Protein AF-A0AAU9NS75-F1 (afdb_monomer_lite)

Sequence (93 aa):
MSEWGQQNFPTSLVELVLKGENSGVVSFAVADNVRNTTTPTPSSSSTFLLPPSLVSLMLDGFTDVESFSEILPQLNCLKTLIEKVHVGSRLST

Organism: NCBI:txid75947

Secondary structure (DSSP, 8-state):
--TT--EE--TT--EEEEE-TT---BEEEE-----S--------S-EEEE-TT--EEEEES-S-B--GGGTTTT-TT--EEEEE---------

Radius of gyration: 14.61 Å; chains: 1; bounding box: 37×37×37 Å

Foldseek 3Di:
DFPPAEAEDDLQAAEDAAEDQQTEEEAEDAPDPDDDDDDPPPPDDHYYHHHLNHAEYHYANYQHYPDCVVVVVSNPNHDYYHYHHPPPPPPDD

pLDDT: mean 70.66, std 15.34, range [34.56, 90.88]

Structure (mmCIF, N/CA/C/O backbone):
data_AF-A0AAU9NS75-F1
#
_entry.id   AF-A0AAU9NS75-F1
#
loop_
_atom_site.group_PDB
_atom_site.id
_atom_site.type_symbol
_atom_site.label_atom_id
_atom_site.label_alt_id
_atom_site.label_comp_id
_atom_site.label_asym_id
_atom_site.label_entity_id
_atom_site.label_seq_id
_atom_site.pdbx_PDB_ins_code
_atom_site.Cartn_x
_atom_site.Cartn_y
_atom_site.Cartn_z
_atom_site.occupancy
_atom_site.B_iso_or_equiv
_atom_site.auth_seq_id
_atom_site.auth_comp_id
_atom_site.auth_asym_id
_atom_site.auth_atom_id
_atom_site.pdbx_PDB_model_num
ATOM 1 N N . MET A 1 1 ? 10.099 13.350 -13.677 1.00 47.12 1 MET A N 1
ATOM 2 C CA . MET A 1 1 ? 8.704 13.595 -13.257 1.00 47.12 1 MET A CA 1
ATOM 3 C C . MET A 1 1 ? 8.007 12.256 -13.261 1.00 47.12 1 MET A C 1
ATOM 5 O O . MET A 1 1 ? 8.119 11.578 -14.274 1.00 47.12 1 MET A O 1
ATOM 9 N N . SER A 1 2 ? 7.380 11.850 -12.155 1.00 52.19 2 SER A N 1
ATOM 10 C CA . SER A 1 2 ? 6.622 10.594 -12.156 1.00 52.19 2 SER A CA 1
ATOM 11 C C . SER A 1 2 ? 5.370 10.768 -13.019 1.00 52.19 2 SER A C 1
ATOM 13 O O . SER A 1 2 ? 4.665 11.772 -12.907 1.00 52.19 2 SER A O 1
ATOM 15 N N . GLU A 1 3 ? 5.128 9.800 -13.891 1.00 63.00 3 GLU A N 1
ATOM 16 C CA . GLU A 1 3 ? 4.067 9.777 -14.905 1.00 63.00 3 GLU A CA 1
ATOM 17 C C . GLU A 1 3 ? 2.638 9.741 -14.329 1.00 63.00 3 GLU A C 1
ATOM 19 O O . GLU A 1 3 ? 1.675 10.017 -15.041 1.00 63.00 3 GLU A O 1
ATOM 24 N N . TRP A 1 4 ? 2.498 9.454 -13.032 1.00 70.44 4 TRP A N 1
ATOM 25 C CA . TRP A 1 4 ? 1.214 9.149 -12.396 1.00 70.44 4 TRP A CA 1
ATOM 26 C C . TRP A 1 4 ? 0.491 10.356 -11.785 1.00 70.44 4 TRP A C 1
ATOM 28 O O . TRP A 1 4 ? -0.721 10.300 -11.573 1.00 70.44 4 TRP A O 1
ATOM 38 N N . GLY A 1 5 ? 1.191 11.459 -11.502 1.00 70.38 5 GLY A N 1
ATOM 39 C CA . GLY A 1 5 ? 0.605 12.594 -10.778 1.00 70.38 5 GLY A CA 1
ATOM 40 C C . GLY A 1 5 ? 0.093 12.219 -9.375 1.00 70.38 5 GLY A C 1
ATOM 41 O O . GLY A 1 5 ? 0.447 11.184 -8.821 1.00 70.38 5 GLY A O 1
ATOM 42 N N . GLN A 1 6 ? -0.717 13.081 -8.756 1.00 74.62 6 GLN A N 1
ATOM 43 C CA . GLN A 1 6 ? -1.315 12.776 -7.452 1.00 74.62 6 GLN A CA 1
ATOM 44 C C . GLN A 1 6 ? -2.477 11.791 -7.622 1.00 74.62 6 GLN A C 1
ATOM 46 O O . GLN A 1 6 ? -3.458 12.099 -8.301 1.00 74.62 6 GLN A O 1
ATOM 51 N N . GLN A 1 7 ? -2.382 10.635 -6.968 1.00 80.25 7 GLN A N 1
ATOM 52 C CA . GLN A 1 7 ? -3.426 9.613 -6.973 1.00 80.25 7 GLN A CA 1
ATOM 53 C C . GLN A 1 7 ? -4.121 9.582 -5.612 1.00 80.25 7 GLN A C 1
ATOM 55 O O . GLN A 1 7 ? -3.476 9.408 -4.578 1.00 80.25 7 GLN A O 1
ATOM 60 N N . ASN A 1 8 ? -5.443 9.763 -5.624 1.00 79.2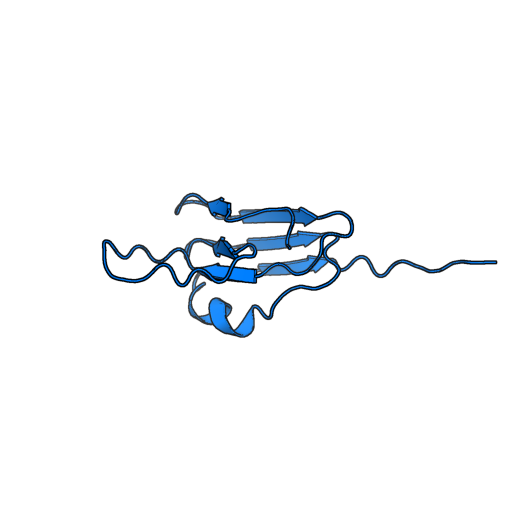5 8 ASN A N 1
ATOM 61 C CA . ASN A 1 8 ? -6.279 9.738 -4.427 1.00 79.25 8 ASN A CA 1
ATOM 62 C C . ASN A 1 8 ? -7.088 8.441 -4.402 1.00 79.25 8 ASN A C 1
ATOM 64 O O . ASN A 1 8 ? -7.799 8.138 -5.361 1.00 79.25 8 ASN A O 1
ATOM 68 N N . PHE A 1 9 ? -7.026 7.710 -3.292 1.00 82.06 9 PHE A N 1
ATOM 69 C CA . PHE A 1 9 ? -7.793 6.484 -3.099 1.00 82.06 9 PHE A CA 1
ATOM 70 C C . PHE A 1 9 ? -8.945 6.691 -2.112 1.00 82.06 9 PHE A C 1
ATOM 72 O O . PHE A 1 9 ? -8.855 7.536 -1.217 1.00 82.06 9 PHE A O 1
ATOM 79 N N . PRO A 1 10 ? -10.044 5.930 -2.249 1.00 81.56 10 PRO A N 1
ATOM 80 C CA . PRO A 1 10 ? -11.122 5.978 -1.276 1.00 81.56 10 PRO A CA 1
ATOM 81 C C . PRO A 1 10 ? -10.627 5.510 0.097 1.00 81.56 10 PRO A C 1
ATOM 83 O O . PRO A 1 10 ? -9.851 4.566 0.207 1.00 81.56 10 PRO A O 1
ATOM 86 N N . THR A 1 11 ? -11.140 6.116 1.166 1.00 79.94 11 THR A N 1
ATOM 87 C CA . THR A 1 11 ? -10.801 5.754 2.555 1.00 79.94 11 THR A CA 1
ATOM 88 C C . THR A 1 11 ? -11.274 4.360 2.965 1.00 79.94 11 THR A C 1
ATOM 90 O O . THR A 1 11 ? -10.907 3.879 4.031 1.00 79.94 11 THR A O 1
ATOM 93 N N . SER A 1 12 ? -12.080 3.694 2.140 1.00 83.81 12 SER A N 1
ATOM 94 C CA . SER A 1 12 ? -12.480 2.296 2.306 1.00 83.81 12 SER A CA 1
ATOM 95 C C . SER A 1 12 ? -11.594 1.313 1.535 1.00 83.81 12 SER A C 1
ATOM 97 O O . SER A 1 12 ? -11.895 0.120 1.536 1.00 83.81 12 SER A O 1
ATOM 99 N N . LEU A 1 13 ? -10.545 1.778 0.844 1.00 86.44 13 LEU A N 1
ATOM 100 C CA . LEU A 1 13 ? -9.664 0.899 0.081 1.00 86.44 13 LEU A CA 1
ATOM 101 C C . LEU A 1 13 ? -8.879 -0.011 1.033 1.00 86.44 13 LEU A C 1
ATOM 103 O O . LEU A 1 13 ? -8.102 0.455 1.859 1.00 86.44 13 LEU A O 1
ATOM 107 N N . VAL A 1 14 ? -9.074 -1.316 0.879 1.00 88.12 14 VAL A N 1
ATOM 108 C CA . VAL A 1 14 ? -8.410 -2.340 1.697 1.00 88.12 14 VAL A CA 1
ATOM 109 C C . VAL A 1 14 ? -7.169 -2.885 0.993 1.00 88.12 14 VAL A C 1
ATOM 111 O O . VAL A 1 14 ? -6.166 -3.185 1.637 1.00 88.12 14 VAL A O 1
ATOM 114 N N . GLU A 1 15 ? -7.219 -2.990 -0.332 1.00 90.44 15 GLU A N 1
ATOM 115 C CA . GLU A 1 15 ? -6.150 -3.554 -1.149 1.00 90.44 15 GLU A CA 1
ATOM 116 C C . GLU A 1 15 ? -5.821 -2.601 -2.296 1.00 90.44 15 GLU A C 1
ATOM 118 O O . GLU A 1 15 ? -6.718 -2.145 -3.009 1.00 90.44 15 GLU A O 1
ATOM 123 N N . LEU A 1 16 ? -4.532 -2.313 -2.477 1.00 87.19 16 LEU A N 1
ATOM 124 C CA . LEU A 1 16 ? -4.026 -1.506 -3.580 1.00 87.19 16 LEU A CA 1
ATOM 125 C C . LEU A 1 16 ? -2.971 -2.288 -4.356 1.00 87.19 16 LEU A C 1
ATOM 127 O O . LEU A 1 16 ? -2.004 -2.781 -3.780 1.00 87.19 16 LEU A O 1
ATOM 131 N N . VAL A 1 17 ? -3.141 -2.352 -5.676 1.00 87.06 17 VAL A N 1
ATOM 132 C CA . VAL A 1 17 ? -2.162 -2.933 -6.597 1.00 87.06 17 VAL A CA 1
ATOM 133 C C . VAL A 1 17 ? -1.737 -1.855 -7.582 1.00 87.06 17 VAL A C 1
ATOM 135 O O . VAL A 1 17 ? -2.540 -1.413 -8.403 1.00 87.06 17 VAL A O 1
ATOM 138 N N . LEU A 1 18 ? -0.477 -1.441 -7.504 1.00 83.19 18 LEU A N 1
ATOM 139 C CA . LEU A 1 18 ? 0.139 -0.522 -8.450 1.00 83.19 18 LEU A CA 1
ATOM 140 C C . LEU A 1 18 ? 0.999 -1.318 -9.425 1.00 83.19 18 LEU A C 1
ATOM 142 O O . LEU A 1 18 ? 1.835 -2.124 -9.016 1.00 83.19 18 LEU A O 1
ATOM 146 N N . LYS A 1 19 ? 0.789 -1.078 -10.718 1.00 81.75 19 LYS A N 1
ATOM 147 C CA . LYS A 1 19 ? 1.576 -1.667 -11.801 1.00 81.75 19 LYS A CA 1
ATOM 148 C C . LYS A 1 19 ? 2.202 -0.541 -12.602 1.00 81.75 19 LYS A C 1
ATOM 150 O O . LYS A 1 19 ? 1.475 0.208 -13.247 1.00 81.75 19 LYS A O 1
ATOM 155 N N . GLY A 1 20 ? 3.519 -0.425 -12.544 1.00 76.06 20 GLY A N 1
ATOM 156 C CA . GLY A 1 20 ? 4.267 0.566 -13.302 1.00 76.06 20 GLY A CA 1
ATOM 157 C C . GLY A 1 20 ? 5.318 -0.137 -14.128 1.00 76.06 20 GLY A C 1
ATOM 158 O O . GLY A 1 20 ? 6.339 -0.524 -13.592 1.00 76.06 20 GLY A O 1
ATOM 159 N N . GLU A 1 21 ? 5.088 -0.344 -15.419 1.00 73.56 21 GLU A N 1
ATOM 160 C CA . GLU A 1 21 ? 6.040 -1.052 -16.277 1.00 73.56 21 GLU A CA 1
ATOM 161 C C . GLU A 1 21 ? 7.274 -0.173 -16.545 1.00 73.56 21 GLU A C 1
ATOM 163 O O . GLU A 1 21 ? 7.247 0.686 -17.419 1.00 73.56 21 GLU A O 1
ATOM 168 N N . ASN A 1 22 ? 8.361 -0.375 -15.786 1.00 67.81 22 ASN A N 1
ATOM 169 C CA . ASN A 1 22 ? 9.557 0.486 -15.794 1.00 67.81 22 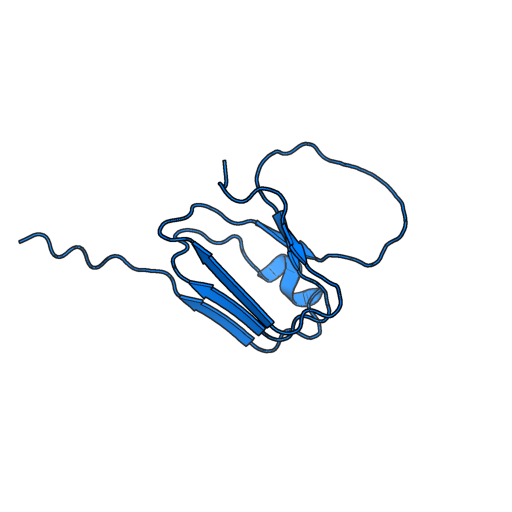ASN A CA 1
ATOM 170 C C . ASN A 1 22 ? 9.281 1.935 -15.352 1.00 67.81 22 ASN A C 1
ATOM 172 O O . ASN A 1 22 ? 9.995 2.861 -15.744 1.00 67.81 22 ASN A O 1
ATOM 176 N N . SER A 1 23 ? 8.244 2.130 -14.534 1.00 65.69 23 SER A N 1
ATOM 177 C CA . SER A 1 23 ? 7.904 3.446 -14.001 1.00 65.69 23 SER A CA 1
ATOM 178 C C . SER A 1 23 ? 8.943 3.885 -12.969 1.00 65.69 23 SER A C 1
ATOM 180 O O . SER A 1 23 ? 9.336 3.110 -12.091 1.00 65.69 23 SER A O 1
ATOM 182 N N . GLY A 1 24 ? 9.348 5.153 -13.069 1.00 65.12 24 GLY A N 1
ATOM 183 C CA . GLY A 1 24 ? 10.296 5.787 -12.152 1.00 65.12 24 GLY A CA 1
ATOM 184 C C . GLY A 1 24 ? 9.725 6.041 -10.752 1.00 65.12 24 GLY A C 1
ATOM 185 O O . GLY A 1 24 ? 8.599 5.648 -10.449 1.00 65.12 24 GLY A O 1
ATOM 186 N N . VAL A 1 25 ? 10.522 6.740 -9.932 1.00 61.44 25 VAL A N 1
ATOM 187 C CA . VAL A 1 25 ? 10.302 6.993 -8.494 1.00 61.44 25 VAL A CA 1
ATOM 188 C C . VAL A 1 25 ? 8.847 7.316 -8.160 1.00 61.44 25 VAL A C 1
ATOM 190 O O . VAL A 1 25 ? 8.274 8.285 -8.677 1.00 61.44 25 VAL A O 1
ATOM 193 N N . VAL A 1 26 ? 8.277 6.525 -7.254 1.00 71.44 26 VAL A N 1
ATOM 194 C CA . VAL A 1 26 ? 6.961 6.765 -6.665 1.00 71.44 26 VAL A CA 1
ATOM 195 C C . VAL A 1 26 ? 7.106 7.174 -5.204 1.00 71.44 26 VAL A C 1
ATOM 197 O O . VAL A 1 26 ? 7.680 6.429 -4.412 1.00 71.44 26 VAL A O 1
ATOM 200 N N . SER A 1 27 ? 6.548 8.338 -4.863 1.00 75.44 27 SER A N 1
ATOM 201 C CA . SER A 1 27 ? 6.415 8.811 -3.485 1.00 75.44 27 SER A CA 1
ATOM 202 C C . SER A 1 27 ? 5.037 8.453 -2.928 1.00 75.44 27 SER A C 1
ATOM 204 O O . SER A 1 27 ? 4.027 8.490 -3.646 1.00 75.44 27 SER A O 1
ATOM 206 N N . PHE A 1 28 ? 4.979 8.124 -1.641 1.00 78.50 28 PHE A N 1
ATOM 207 C CA . PHE A 1 28 ? 3.746 7.777 -0.940 1.00 78.50 28 PHE A CA 1
ATOM 208 C C . PHE A 1 28 ? 3.523 8.721 0.236 1.00 78.50 28 PHE A C 1
ATOM 210 O O . PHE A 1 28 ? 4.454 9.060 0.957 1.00 78.50 28 PHE A O 1
ATOM 217 N N . ALA A 1 29 ? 2.267 9.086 0.471 1.00 79.38 29 ALA A N 1
ATOM 218 C CA . ALA A 1 29 ? 1.847 9.790 1.676 1.00 79.38 29 ALA A CA 1
ATOM 219 C C . ALA A 1 29 ? 0.538 9.190 2.188 1.00 79.38 29 ALA A C 1
ATOM 221 O O . ALA A 1 29 ? -0.179 8.521 1.445 1.00 79.38 29 ALA A O 1
ATOM 222 N N . VAL A 1 30 ? 0.209 9.415 3.458 1.00 77.25 30 VAL A N 1
ATOM 223 C CA . VAL A 1 30 ? -1.064 8.952 4.015 1.00 77.25 30 VAL A CA 1
ATOM 224 C C . VAL A 1 30 ? -2.150 9.996 3.794 1.00 77.25 30 VAL A C 1
ATOM 226 O O . VAL A 1 30 ? -1.959 11.188 4.034 1.00 77.25 30 VAL A O 1
ATOM 229 N N . ALA A 1 31 ? -3.307 9.535 3.321 1.00 74.94 31 ALA A N 1
ATOM 230 C CA . ALA A 1 31 ? -4.522 10.328 3.234 1.00 74.94 31 ALA A CA 1
ATOM 231 C C . ALA A 1 31 ? -5.100 10.509 4.645 1.00 74.94 31 ALA A C 1
ATOM 233 O O . ALA A 1 31 ? -5.984 9.758 5.066 1.00 74.94 31 ALA A O 1
ATOM 234 N N . ASP A 1 32 ? -4.572 11.468 5.405 1.00 64.56 32 ASP A N 1
ATOM 235 C CA . ASP A 1 32 ? -5.128 11.778 6.716 1.00 64.56 32 ASP A CA 1
ATOM 236 C C . ASP A 1 32 ? -6.505 12.439 6.559 1.00 64.56 32 ASP A C 1
ATOM 238 O O . ASP A 1 32 ? -6.744 13.254 5.665 1.00 64.56 32 ASP A O 1
ATOM 242 N N . ASN A 1 33 ? -7.446 12.086 7.431 1.00 52.56 33 ASN A N 1
ATOM 243 C CA . ASN A 1 33 ? -8.833 12.561 7.381 1.00 52.56 33 ASN A CA 1
ATOM 244 C C . ASN A 1 33 ? -8.989 14.011 7.892 1.00 52.56 33 ASN A C 1
ATOM 246 O O . ASN A 1 33 ? -10.094 14.460 8.220 1.00 52.56 33 ASN A O 1
ATOM 250 N N . VAL A 1 34 ? -7.891 14.765 7.936 1.00 45.97 34 VAL A N 1
ATOM 251 C CA . VAL A 1 34 ? -7.834 16.127 8.451 1.00 45.97 34 VAL A CA 1
ATOM 252 C C . VAL A 1 34 ? -8.372 17.101 7.410 1.00 45.97 34 VAL A C 1
ATOM 254 O O . VAL A 1 34 ? -7.684 17.697 6.585 1.00 45.97 34 VAL A O 1
ATOM 257 N N . ARG A 1 35 ? -9.684 17.284 7.516 1.00 46.94 35 ARG A N 1
ATOM 258 C CA . ARG A 1 35 ? -10.363 18.578 7.471 1.00 46.94 35 ARG A CA 1
ATOM 259 C C . ARG A 1 35 ? -9.389 19.729 7.797 1.00 46.94 35 ARG A C 1
ATOM 261 O O . ARG A 1 35 ? -9.065 19.939 8.956 1.00 46.94 35 ARG A O 1
ATOM 268 N N . ASN A 1 36 ? -9.003 20.481 6.767 1.00 48.78 36 ASN A N 1
ATOM 269 C CA . ASN A 1 36 ? -8.474 21.848 6.804 1.00 48.78 36 ASN A CA 1
ATOM 270 C C . ASN A 1 36 ? -7.226 22.077 7.686 1.00 48.78 36 ASN A C 1
ATOM 272 O O . ASN A 1 36 ? -7.368 22.198 8.897 1.00 48.78 36 ASN A O 1
ATOM 276 N N . THR A 1 37 ? -6.050 22.297 7.076 1.00 38.62 37 THR A N 1
ATOM 277 C CA . THR A 1 37 ? -5.095 23.409 7.356 1.00 38.62 37 THR A CA 1
ATOM 278 C C . THR A 1 37 ? -3.720 23.099 6.735 1.00 38.62 37 THR A C 1
ATOM 280 O O . THR A 1 37 ? -2.992 22.258 7.240 1.00 38.62 37 THR A O 1
ATOM 283 N N . THR A 1 38 ? -3.401 23.841 5.660 1.00 39.00 38 THR A N 1
ATOM 284 C CA . THR A 1 38 ? -2.066 24.395 5.312 1.00 39.00 38 THR A CA 1
ATOM 285 C C . THR A 1 38 ? -0.953 23.370 5.033 1.00 39.00 38 THR A C 1
ATOM 287 O O . THR A 1 38 ? -0.434 22.740 5.935 1.00 39.00 38 THR A O 1
ATOM 290 N N . THR A 1 39 ? -0.449 23.158 3.817 1.00 34.56 39 THR A N 1
ATOM 291 C CA . THR A 1 39 ? -0.018 24.101 2.771 1.00 34.56 39 THR A CA 1
ATOM 292 C C . THR A 1 39 ? 0.267 23.242 1.532 1.00 34.56 39 THR A C 1
ATOM 294 O O . THR A 1 39 ? 0.881 22.189 1.702 1.00 34.56 39 THR A O 1
ATOM 297 N N . PRO A 1 40 ? -0.096 23.631 0.299 1.00 43.03 40 PRO A N 1
ATOM 298 C CA . PRO A 1 40 ? 0.463 22.9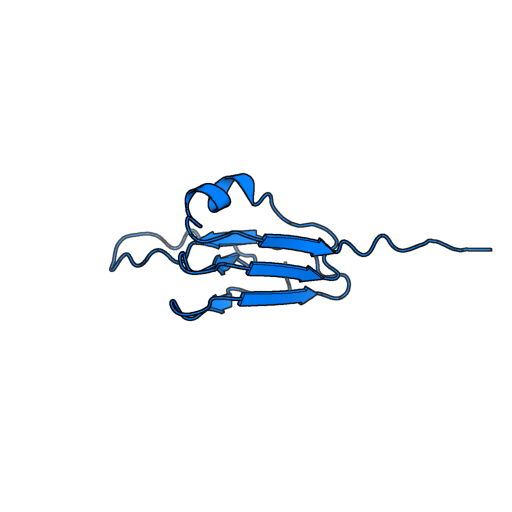68 -0.866 1.00 43.03 40 PRO A CA 1
ATOM 299 C C . PRO A 1 40 ? 1.915 23.435 -0.961 1.00 43.03 40 PRO A C 1
ATOM 301 O O . PRO A 1 40 ? 2.176 24.528 -1.452 1.00 43.03 40 PRO A O 1
ATOM 304 N N . THR A 1 41 ? 2.872 22.670 -0.440 1.00 40.03 41 THR A N 1
ATOM 305 C CA . THR A 1 41 ? 4.250 22.807 -0.908 1.00 40.03 41 THR A CA 1
ATOM 306 C C . THR A 1 41 ? 4.239 22.363 -2.368 1.00 40.03 41 THR A C 1
ATOM 308 O O . THR A 1 41 ? 3.958 21.196 -2.648 1.00 40.03 41 THR A O 1
ATOM 311 N N . PRO A 1 42 ? 4.478 23.271 -3.330 1.00 47.06 42 PRO A N 1
ATOM 312 C CA . PRO A 1 42 ? 4.512 22.921 -4.734 1.00 47.06 42 PRO A CA 1
ATOM 313 C C . PRO A 1 42 ? 5.887 22.317 -5.018 1.00 47.06 42 PRO A C 1
ATOM 315 O O . PRO A 1 42 ? 6.743 22.941 -5.634 1.00 47.06 42 PRO A O 1
ATOM 318 N N . SER A 1 43 ? 6.116 21.105 -4.529 1.00 39.50 43 SER A N 1
ATOM 319 C CA . SER A 1 43 ? 7.236 20.284 -4.969 1.00 39.50 43 SER A CA 1
ATOM 320 C C . SER A 1 43 ? 6.654 19.214 -5.871 1.00 39.50 43 SER A C 1
ATOM 322 O O . SER A 1 43 ? 6.318 18.111 -5.461 1.00 39.50 43 SER A O 1
ATOM 324 N N . SER A 1 44 ? 6.440 19.618 -7.118 1.00 45.88 44 SER A N 1
ATOM 325 C CA . SER A 1 44 ? 6.041 18.776 -8.233 1.00 45.88 44 SER A CA 1
ATOM 326 C C . SER A 1 44 ? 6.792 17.440 -8.249 1.00 45.88 44 SER A C 1
ATOM 328 O O . SER A 1 44 ? 7.976 17.426 -8.576 1.00 45.88 44 SER A O 1
ATOM 330 N N . SER A 1 45 ? 6.102 16.326 -7.980 1.00 48.81 45 SER A N 1
ATOM 331 C CA . SER A 1 45 ? 6.198 15.035 -8.697 1.00 48.81 45 SER A CA 1
ATOM 332 C C . SER A 1 45 ? 5.591 13.899 -7.857 1.00 48.81 45 SER A C 1
ATOM 334 O O . SER A 1 45 ? 6.285 13.286 -7.067 1.00 48.81 45 SER A O 1
ATOM 336 N N . SER A 1 46 ? 4.310 13.592 -8.096 1.00 56.47 46 SER A N 1
ATOM 337 C CA . SER A 1 46 ? 3.620 12.320 -7.788 1.00 56.47 46 SER A CA 1
ATOM 338 C C . SER A 1 46 ? 3.684 11.756 -6.365 1.00 56.47 46 SER A C 1
ATOM 340 O O . SER A 1 46 ? 4.631 11.070 -5.993 1.00 56.47 46 SER A O 1
ATOM 342 N N . THR A 1 47 ? 2.575 11.905 -5.641 1.00 72.44 47 THR A N 1
ATOM 343 C CA . THR A 1 47 ? 2.375 11.341 -4.302 1.00 72.44 47 THR A CA 1
ATOM 344 C C . THR A 1 47 ? 1.109 10.482 -4.308 1.00 72.44 47 THR A C 1
ATOM 346 O O . THR A 1 47 ? 0.012 10.989 -4.561 1.00 72.44 47 THR A O 1
ATOM 349 N N . PHE A 1 48 ? 1.246 9.177 -4.081 1.00 79.00 48 PHE A N 1
ATOM 350 C CA . PHE A 1 48 ? 0.112 8.267 -3.908 1.00 79.00 48 PHE A CA 1
ATOM 351 C C . PHE A 1 48 ? -0.417 8.420 -2.483 1.00 79.00 48 PHE A C 1
ATOM 353 O O . PHE A 1 48 ? 0.313 8.159 -1.528 1.00 79.00 48 PHE A O 1
ATOM 360 N N . LEU A 1 49 ? -1.675 8.845 -2.338 1.00 82.38 49 LEU A N 1
ATOM 361 C CA . LEU A 1 49 ? -2.298 9.048 -1.032 1.00 82.38 49 LEU A CA 1
ATOM 362 C C . LEU A 1 49 ? -2.942 7.756 -0.528 1.00 82.38 49 LEU A C 1
ATOM 364 O O . LEU A 1 49 ? -4.091 7.453 -0.854 1.00 82.38 49 LEU A O 1
ATOM 368 N N . LEU A 1 50 ? -2.198 6.994 0.268 1.00 83.44 50 LEU A N 1
ATOM 369 C CA . LEU A 1 50 ? -2.646 5.727 0.829 1.00 83.44 50 LEU A CA 1
ATOM 370 C C . LEU A 1 50 ? -3.615 5.960 1.993 1.00 83.44 50 LEU A C 1
ATOM 372 O O . LEU A 1 50 ? -3.302 6.714 2.916 1.00 83.44 50 LEU A O 1
ATOM 376 N N . PRO A 1 51 ? -4.791 5.319 1.992 1.00 85.25 51 PRO A N 1
ATOM 377 C CA . PRO A 1 51 ? -5.716 5.443 3.100 1.00 85.25 51 PRO A CA 1
ATOM 378 C C . PRO A 1 51 ? -5.210 4.637 4.307 1.00 85.25 51 PRO A C 1
ATOM 380 O O . PRO A 1 51 ? -4.653 3.554 4.135 1.00 85.25 51 PRO A O 1
ATOM 383 N N . PRO A 1 52 ? -5.446 5.101 5.546 1.00 82.88 52 PRO A N 1
ATOM 384 C CA . PRO A 1 52 ? -4.988 4.409 6.757 1.00 82.88 52 PRO A CA 1
ATOM 385 C C . PRO A 1 52 ? -5.650 3.037 6.968 1.00 82.88 52 PRO A C 1
ATOM 387 O O . PRO A 1 52 ? -5.154 2.219 7.739 1.00 82.88 52 PRO A O 1
ATOM 390 N N . SER A 1 53 ? -6.764 2.781 6.280 1.00 85.62 53 SER A N 1
ATOM 391 C CA . SER A 1 53 ? -7.480 1.502 6.246 1.00 85.62 53 SER A CA 1
ATOM 392 C C . SER A 1 53 ? -6.844 0.460 5.323 1.00 85.62 53 SER A C 1
ATOM 394 O O . SER A 1 53 ? -7.307 -0.682 5.308 1.00 85.62 53 SER A O 1
ATOM 396 N N . LEU A 1 54 ? -5.804 0.826 4.566 1.00 88.12 54 LEU A N 1
ATOM 397 C CA . LEU A 1 54 ? -5.140 -0.077 3.639 1.00 88.12 54 LEU A CA 1
ATOM 398 C C . LEU A 1 54 ? -4.512 -1.245 4.400 1.00 88.12 54 LEU A C 1
ATOM 400 O O . LEU A 1 54 ? -3.726 -1.054 5.325 1.00 88.12 54 LEU A O 1
ATOM 404 N N . VAL A 1 55 ? -4.848 -2.462 3.987 1.00 90.88 55 VAL A N 1
ATOM 405 C CA . VAL A 1 55 ? -4.351 -3.706 4.584 1.00 90.88 55 VAL A CA 1
ATOM 406 C C . VAL A 1 55 ? -3.268 -4.342 3.724 1.00 90.88 55 VAL A C 1
ATOM 408 O O . VAL A 1 55 ? -2.309 -4.899 4.263 1.00 90.88 55 VAL A O 1
ATOM 411 N N . SER A 1 56 ? -3.405 -4.252 2.403 1.00 89.62 56 SER A N 1
ATOM 412 C CA . SER A 1 56 ? -2.480 -4.864 1.454 1.00 89.62 56 SER A CA 1
ATOM 413 C C . SER A 1 56 ? -2.043 -3.863 0.392 1.00 89.62 56 SER A C 1
ATOM 415 O O . SER A 1 56 ? -2.884 -3.242 -0.261 1.00 89.62 56 SER A O 1
ATOM 417 N N . LEU A 1 57 ? -0.730 -3.730 0.206 1.00 87.75 57 LEU A N 1
ATOM 418 C CA . LEU A 1 57 ? -0.123 -2.945 -0.863 1.00 87.75 57 LEU A CA 1
ATOM 419 C C . LEU A 1 57 ? 0.771 -3.844 -1.716 1.00 87.75 57 LEU A C 1
ATOM 421 O O . LEU A 1 57 ? 1.699 -4.473 -1.207 1.00 87.75 57 LEU A O 1
ATOM 425 N N . MET A 1 58 ? 0.508 -3.876 -3.018 1.00 87.62 58 MET A N 1
ATOM 426 C CA . MET A 1 58 ? 1.337 -4.561 -4.001 1.00 87.62 58 MET A CA 1
ATOM 427 C C . MET A 1 58 ? 1.862 -3.562 -5.025 1.00 87.62 58 MET A C 1
ATOM 429 O O . MET A 1 58 ? 1.092 -2.809 -5.615 1.00 87.62 58 MET A O 1
ATOM 433 N N . LEU A 1 59 ? 3.167 -3.597 -5.258 1.00 84.25 59 LEU A N 1
ATOM 434 C CA . LEU A 1 59 ? 3.866 -2.798 -6.256 1.00 84.25 59 LEU A CA 1
ATOM 435 C C . LEU A 1 59 ? 4.528 -3.761 -7.226 1.00 84.25 59 LEU A C 1
ATOM 437 O O . LEU A 1 59 ? 5.246 -4.658 -6.791 1.00 84.25 59 LEU A O 1
ATOM 441 N N . ASP A 1 60 ? 4.288 -3.597 -8.518 1.00 85.00 60 ASP A N 1
ATOM 442 C CA . ASP A 1 60 ? 4.845 -4.464 -9.553 1.00 85.00 60 ASP A CA 1
ATOM 443 C C . ASP A 1 60 ? 5.415 -3.623 -10.698 1.00 85.00 60 ASP A C 1
ATOM 445 O O . ASP A 1 60 ? 4.737 -2.740 -11.228 1.00 85.00 60 ASP A O 1
ATOM 449 N N . GLY A 1 61 ? 6.672 -3.889 -11.062 1.00 77.62 61 GLY A N 1
ATOM 450 C CA . GLY A 1 61 ? 7.357 -3.252 -12.194 1.00 77.62 61 GLY A CA 1
ATOM 451 C C . GLY A 1 61 ? 8.088 -1.937 -11.892 1.00 77.62 61 GLY A C 1
ATOM 452 O O . GLY A 1 61 ? 8.789 -1.430 -12.770 1.00 77.62 61 GLY A O 1
ATOM 453 N N . PHE A 1 62 ? 7.981 -1.404 -10.673 1.00 77.81 62 PHE A N 1
ATOM 454 C CA . PHE A 1 62 ? 8.669 -0.169 -10.286 1.00 77.81 62 PHE A CA 1
ATOM 455 C C . PHE A 1 62 ? 10.176 -0.391 -10.142 1.00 77.81 62 PHE A C 1
ATOM 457 O O . PHE A 1 62 ? 10.615 -1.402 -9.588 1.00 77.81 62 PHE A O 1
ATOM 464 N N . THR A 1 63 ? 10.970 0.551 -10.657 1.00 71.62 63 THR A N 1
ATOM 465 C CA . THR A 1 63 ? 12.442 0.473 -10.616 1.00 71.62 63 THR A CA 1
ATOM 466 C C . THR A 1 63 ? 13.042 1.141 -9.385 1.00 71.62 63 THR A C 1
ATOM 468 O O . THR A 1 63 ? 14.160 0.816 -9.003 1.00 71.62 63 THR A O 1
ATOM 471 N N . ASP A 1 64 ? 12.322 2.101 -8.809 1.00 69.81 64 ASP A N 1
ATOM 472 C CA . ASP A 1 64 ? 12.743 2.884 -7.653 1.00 69.81 64 ASP A CA 1
AT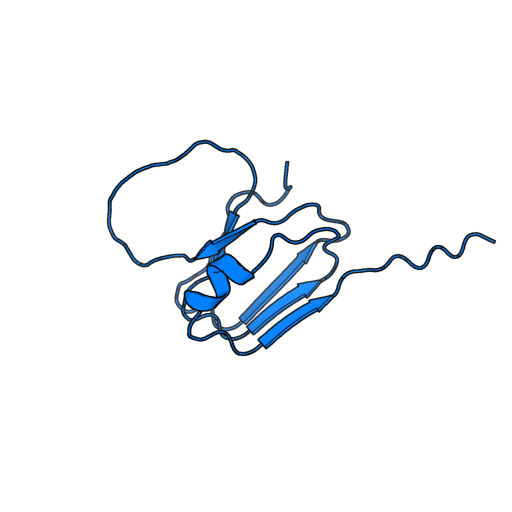OM 473 C C . ASP A 1 64 ? 11.489 3.278 -6.863 1.00 69.81 64 ASP A C 1
ATOM 475 O O . ASP A 1 64 ? 10.525 3.804 -7.430 1.00 69.81 64 ASP A O 1
ATOM 479 N N . VAL A 1 65 ? 11.466 2.942 -5.577 1.00 68.19 65 VAL A N 1
ATOM 480 C CA . VAL A 1 65 ? 10.313 3.124 -4.697 1.00 68.19 65 VAL A CA 1
ATOM 481 C C . VAL A 1 65 ? 10.798 3.855 -3.454 1.00 68.19 65 VAL A C 1
ATOM 483 O O . VAL A 1 65 ? 11.732 3.404 -2.787 1.00 68.19 65 VAL A O 1
ATOM 486 N N . GLU A 1 66 ? 10.189 5.000 -3.145 1.00 70.31 66 GLU A N 1
ATOM 487 C CA . GLU A 1 66 ? 10.578 5.764 -1.964 1.00 70.31 66 GLU A CA 1
ATOM 488 C C . GLU A 1 66 ? 10.224 4.986 -0.686 1.00 70.31 66 GLU A C 1
ATOM 490 O O . GLU A 1 66 ? 9.242 4.242 -0.628 1.00 70.31 66 GLU A O 1
ATOM 495 N N . SER A 1 67 ? 11.061 5.117 0.347 1.00 67.50 67 SER A N 1
ATOM 496 C CA . SER A 1 67 ? 10.982 4.273 1.541 1.00 67.50 67 SER A CA 1
ATOM 497 C C . SER A 1 67 ? 9.642 4.402 2.269 1.00 67.50 67 SER A C 1
ATOM 499 O O . SER A 1 67 ? 9.336 5.427 2.873 1.00 67.50 67 SER A O 1
ATOM 501 N N . PHE A 1 68 ? 8.904 3.292 2.342 1.00 72.94 68 PHE A N 1
ATOM 502 C CA . PHE A 1 68 ? 7.677 3.169 3.135 1.00 72.94 68 PHE A CA 1
ATOM 503 C C . PHE A 1 68 ? 7.871 3.415 4.631 1.00 72.94 68 PHE A C 1
ATOM 505 O O . PHE A 1 68 ? 6.900 3.670 5.333 1.00 72.94 68 PHE A O 1
ATOM 512 N N . SER A 1 69 ? 9.100 3.351 5.142 1.00 73.38 69 SER A N 1
ATOM 513 C CA . SER A 1 69 ? 9.425 3.490 6.565 1.00 73.38 69 SER A CA 1
ATOM 514 C C . SER A 1 69 ? 8.822 4.730 7.233 1.00 73.38 69 SER A C 1
ATOM 516 O O . SER A 1 69 ? 8.497 4.673 8.415 1.00 73.38 69 SER A O 1
ATOM 518 N N . GLU A 1 70 ? 8.642 5.827 6.495 1.00 76.75 70 GLU A N 1
ATOM 519 C CA . GLU A 1 70 ? 8.050 7.063 7.025 1.00 76.75 70 GLU A CA 1
ATOM 520 C C . GLU A 1 70 ? 6.517 6.992 7.158 1.00 76.75 70 GLU A C 1
ATOM 522 O O . GLU A 1 70 ? 5.925 7.577 8.069 1.00 76.75 70 GLU A O 1
ATOM 527 N N . ILE A 1 71 ? 5.861 6.224 6.286 1.00 78.00 71 ILE A N 1
ATOM 528 C CA . ILE A 1 71 ? 4.397 6.125 6.220 1.00 78.00 71 ILE A CA 1
ATOM 529 C C . ILE A 1 71 ? 3.839 4.829 6.818 1.00 78.00 71 ILE A C 1
ATOM 531 O O . ILE A 1 71 ? 2.672 4.788 7.199 1.00 78.00 71 ILE A O 1
ATOM 535 N N . LEU A 1 72 ? 4.656 3.784 6.978 1.00 79.00 72 LEU A N 1
ATOM 536 C CA . LEU A 1 72 ? 4.274 2.537 7.651 1.00 79.00 72 LEU A CA 1
ATOM 537 C C . LEU A 1 72 ? 3.675 2.760 9.048 1.00 79.00 72 LEU A C 1
ATOM 539 O O . LEU A 1 72 ? 2.652 2.142 9.332 1.00 79.00 72 LEU A O 1
ATOM 543 N N . PRO A 1 73 ? 4.220 3.650 9.907 1.00 81.00 73 PRO A N 1
ATOM 544 C CA . PRO A 1 73 ? 3.639 3.913 11.224 1.00 81.00 73 PRO A CA 1
ATOM 545 C C . PRO A 1 73 ? 2.248 4.554 11.165 1.00 81.00 73 PRO A C 1
ATOM 547 O O . PRO A 1 73 ? 1.512 4.517 12.143 1.00 81.00 73 PRO A O 1
ATOM 550 N N . GLN A 1 74 ? 1.904 5.184 10.042 1.00 80.31 74 GLN A N 1
ATOM 551 C CA . GLN A 1 74 ? 0.612 5.832 9.825 1.00 80.31 74 GLN A CA 1
ATOM 552 C C . GLN A 1 74 ? -0.410 4.837 9.245 1.00 80.31 74 GLN A C 1
ATOM 554 O O . GLN A 1 74 ? -1.609 4.931 9.511 1.00 80.31 74 GLN A O 1
ATOM 559 N N . LEU A 1 75 ? 0.063 3.831 8.502 1.00 82.75 75 LEU A N 1
ATOM 560 C CA . LEU A 1 75 ? -0.742 2.737 7.963 1.00 82.75 75 LEU A CA 1
ATOM 561 C C . LEU A 1 75 ? -0.929 1.613 8.994 1.00 82.75 75 LEU A C 1
ATOM 563 O O . LEU A 1 75 ? -0.495 0.479 8.802 1.00 82.75 75 LEU A O 1
ATOM 567 N N . ASN A 1 76 ? -1.632 1.918 10.083 1.00 81.12 76 ASN A N 1
ATOM 568 C CA . ASN A 1 76 ? -1.868 0.982 11.192 1.00 81.12 76 ASN A CA 1
ATOM 569 C C . ASN A 1 76 ? -2.556 -0.332 10.778 1.00 81.12 76 ASN A C 1
ATOM 571 O O . ASN A 1 76 ? -2.469 -1.333 11.490 1.00 81.12 76 ASN A O 1
ATOM 575 N N . CYS A 1 77 ? -3.277 -0.333 9.655 1.00 85.81 77 CYS A N 1
ATOM 576 C CA . CYS A 1 77 ? -3.966 -1.511 9.142 1.00 85.81 77 CYS A CA 1
ATOM 577 C C . CYS A 1 77 ? -3.122 -2.345 8.170 1.00 85.81 77 CYS A C 1
ATOM 579 O O . CYS A 1 77 ? -3.541 -3.461 7.852 1.00 85.81 77 CYS A O 1
ATOM 581 N N . LEU A 1 78 ? -1.955 -1.854 7.730 1.00 86.81 78 LEU A N 1
ATOM 582 C CA . LEU A 1 78 ? -1.148 -2.519 6.714 1.00 86.81 78 LEU A CA 1
ATOM 583 C C . LEU A 1 78 ? -0.515 -3.785 7.286 1.00 86.81 78 LEU A C 1
ATOM 585 O O . LEU A 1 78 ? 0.310 -3.752 8.195 1.00 86.81 78 LEU A O 1
ATOM 589 N N . LYS A 1 79 ? -0.909 -4.923 6.724 1.00 87.81 79 LYS A N 1
ATOM 590 C CA . LYS A 1 79 ? -0.405 -6.247 7.100 1.00 87.81 79 LYS A CA 1
ATOM 591 C C . LYS A 1 79 ? 0.533 -6.821 6.058 1.00 87.81 79 LYS A C 1
ATOM 593 O O . LYS A 1 79 ? 1.350 -7.681 6.373 1.00 87.81 79 LYS A O 1
ATOM 598 N N . THR A 1 80 ? 0.375 -6.409 4.806 1.00 87.44 80 THR A N 1
ATOM 599 C CA . THR A 1 80 ? 1.081 -7.017 3.686 1.00 87.44 80 THR A CA 1
ATOM 600 C C . THR A 1 80 ? 1.590 -5.936 2.752 1.00 87.44 80 THR A C 1
ATOM 602 O O . THR A 1 80 ? 0.818 -5.139 2.227 1.00 87.44 80 THR A O 1
ATOM 605 N N . LEU A 1 81 ? 2.904 -5.935 2.550 1.00 85.56 81 LEU A N 1
ATOM 606 C CA . LEU A 1 81 ? 3.586 -5.117 1.563 1.00 85.56 81 LEU A CA 1
ATOM 607 C C . LEU A 1 81 ? 4.367 -6.057 0.648 1.00 85.56 81 LEU A C 1
ATOM 609 O O . LEU A 1 81 ? 5.229 -6.804 1.111 1.00 85.56 81 LEU A O 1
ATOM 613 N N . ILE A 1 82 ? 4.013 -6.067 -0.633 1.00 84.38 82 ILE A N 1
ATOM 614 C CA . ILE A 1 82 ? 4.668 -6.880 -1.657 1.00 84.38 82 ILE A CA 1
ATOM 615 C C . ILE A 1 82 ? 5.271 -5.932 -2.681 1.00 84.38 82 ILE A C 1
ATOM 617 O O . ILE A 1 82 ? 4.551 -5.313 -3.460 1.00 84.38 82 ILE A O 1
ATOM 621 N N . GLU A 1 83 ? 6.595 -5.861 -2.705 1.00 79.69 83 GLU A N 1
ATOM 622 C CA . GLU A 1 83 ? 7.345 -5.141 -3.724 1.00 79.69 83 GLU A CA 1
ATOM 623 C C . GLU A 1 83 ? 7.929 -6.150 -4.717 1.00 79.69 83 GLU A C 1
ATOM 625 O O . GLU A 1 83 ? 8.804 -6.953 -4.389 1.00 79.69 83 GLU A O 1
ATOM 630 N N . LYS A 1 84 ? 7.406 -6.150 -5.941 1.00 72.38 84 LYS A N 1
ATOM 631 C CA . LYS A 1 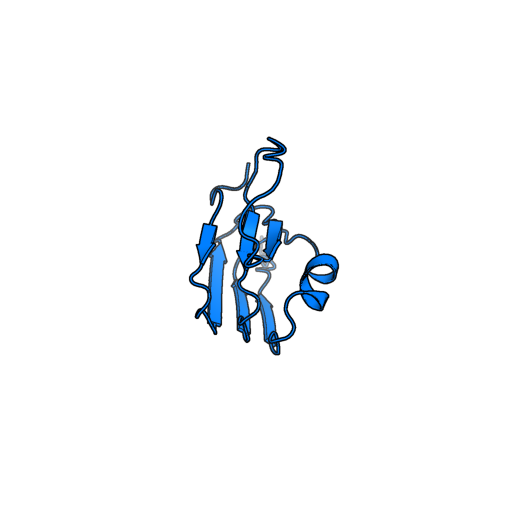84 ? 7.947 -6.900 -7.071 1.00 72.38 84 LYS A CA 1
ATOM 632 C C . LYS A 1 84 ? 8.732 -5.952 -7.963 1.00 72.38 84 LYS A C 1
ATOM 634 O O . LYS A 1 84 ? 8.226 -5.411 -8.947 1.00 72.38 84 LYS A O 1
ATOM 639 N N . VAL A 1 85 ? 9.999 -5.779 -7.606 1.00 64.94 85 VAL A N 1
ATOM 640 C CA . VAL A 1 85 ? 10.975 -5.095 -8.454 1.00 64.94 85 VAL A CA 1
ATOM 641 C C . VAL A 1 85 ? 11.287 -5.996 -9.645 1.00 64.94 85 VAL A C 1
ATOM 643 O O . VAL A 1 85 ? 11.738 -7.133 -9.479 1.00 64.94 85 VAL A O 1
ATOM 646 N N . HIS A 1 86 ? 11.054 -5.499 -10.860 1.00 59.03 86 HIS A N 1
ATOM 647 C CA . HIS A 1 86 ? 11.484 -6.193 -12.068 1.00 59.03 86 HIS A CA 1
ATOM 648 C C . HIS A 1 86 ? 13.000 -6.019 -12.213 1.00 59.03 86 HIS A C 1
ATOM 650 O O . HIS A 1 86 ? 13.484 -5.077 -12.837 1.00 59.03 86 HIS A O 1
ATOM 656 N N . VAL A 1 87 ? 13.778 -6.925 -11.615 1.00 53.62 87 VAL A N 1
ATOM 657 C CA . VAL A 1 87 ? 15.209 -7.035 -11.918 1.00 53.62 87 VAL A CA 1
ATOM 658 C C . VAL A 1 87 ? 15.308 -7.593 -13.330 1.00 53.62 87 VAL A C 1
ATOM 660 O O . VAL A 1 87 ? 15.219 -8.801 -13.540 1.00 53.62 87 VAL A O 1
ATOM 663 N N . GLY A 1 88 ? 15.436 -6.694 -14.307 1.00 51.03 88 GLY A N 1
ATOM 664 C CA . GLY A 1 88 ? 15.647 -7.053 -15.699 1.00 51.03 88 GLY A CA 1
ATOM 665 C C . GLY A 1 88 ? 16.835 -8.003 -15.807 1.00 51.03 88 GLY A C 1
ATOM 666 O O . GLY A 1 88 ? 17.989 -7.607 -15.638 1.00 51.03 88 GLY A O 1
ATOM 667 N N . SER A 1 89 ? 16.557 -9.272 -16.087 1.00 47.59 89 SER A N 1
ATOM 668 C CA . SER A 1 89 ? 17.558 -10.247 -16.488 1.00 47.59 89 SER A CA 1
ATOM 669 C C . SER A 1 89 ? 18.156 -9.783 -17.813 1.00 47.59 89 SER A C 1
ATOM 671 O O . SER A 1 89 ? 17.615 -10.053 -18.884 1.00 47.59 89 SER A O 1
ATOM 673 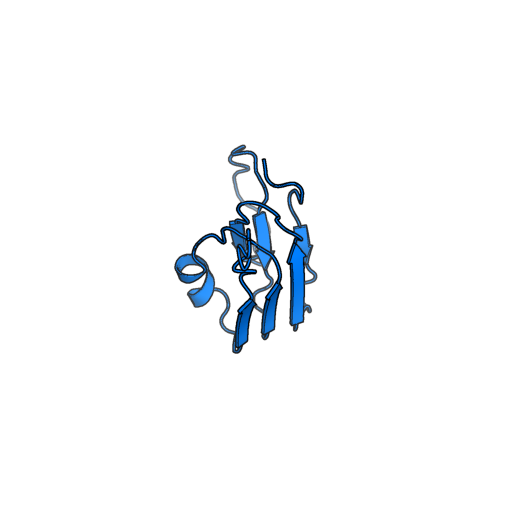N N . ARG A 1 90 ? 19.274 -9.050 -17.737 1.00 48.38 90 ARG A N 1
ATOM 674 C CA . ARG A 1 90 ? 20.154 -8.771 -18.874 1.00 48.38 90 ARG A CA 1
ATOM 675 C C . ARG A 1 90 ? 20.795 -10.081 -19.331 1.00 48.38 90 ARG A C 1
ATOM 677 O O . ARG A 1 90 ? 21.926 -10.388 -18.976 1.00 48.38 90 ARG A O 1
ATOM 684 N N . LEU A 1 91 ? 20.062 -10.854 -20.121 1.00 51.41 91 LEU A N 1
ATOM 685 C CA . LEU A 1 91 ? 20.642 -11.820 -21.044 1.00 51.41 91 LEU A CA 1
ATOM 686 C C . LEU A 1 91 ? 20.946 -11.063 -22.340 1.00 51.41 91 LEU A C 1
ATOM 688 O O . LEU A 1 91 ? 20.107 -10.984 -23.232 1.00 51.41 91 LEU A O 1
ATOM 692 N N . SER A 1 92 ? 22.134 -10.467 -22.424 1.00 49.12 92 SER A N 1
ATOM 693 C CA . SER A 1 92 ? 22.750 -10.166 -23.719 1.00 49.12 92 SER A CA 1
ATOM 694 C C . SER A 1 92 ? 23.885 -11.160 -23.924 1.00 49.12 92 SER A C 1
ATOM 696 O O . SER A 1 92 ? 24.943 -11.040 -23.310 1.00 49.12 92 SER A O 1
ATOM 698 N N . THR A 1 93 ? 23.566 -12.181 -24.720 1.00 57.12 93 THR A N 1
ATOM 699 C CA . THR A 1 93 ? 24.480 -12.981 -25.551 1.00 57.12 93 THR A CA 1
ATOM 700 C C . THR A 1 93 ? 25.420 -12.125 -26.381 1.00 57.12 93 THR A C 1
ATOM 702 O O . THR A 1 93 ? 24.974 -11.035 -26.810 1.00 57.12 93 THR A O 1
#